Protein AF-A0A2S9GDH2-F1 (afdb_monomer_lite)

Radius of gyration: 16.57 Å; chains: 1; bounding box: 42×24×40 Å

Structure (mmCIF, N/CA/C/O backbone):
data_AF-A0A2S9GDH2-F1
#
_entry.id   AF-A0A2S9GDH2-F1
#
loop_
_atom_site.group_PDB
_atom_site.id
_atom_site.type_symbol
_atom_site.label_atom_id
_atom_site.label_alt_id
_atom_site.label_comp_id
_atom_site.label_asym_id
_atom_site.label_entity_id
_atom_site.label_seq_id
_atom_site.pdbx_PDB_ins_code
_atom_site.Cartn_x
_atom_site.Cartn_y
_atom_site.Cartn_z
_atom_site.occupancy
_atom_site.B_iso_or_equiv
_atom_site.auth_seq_id
_atom_site.auth_comp_id
_atom_site.auth_asym_id
_atom_site.auth_atom_id
_atom_site.pdbx_PDB_model_num
ATOM 1 N N . SER A 1 1 ? -4.632 7.698 -15.570 1.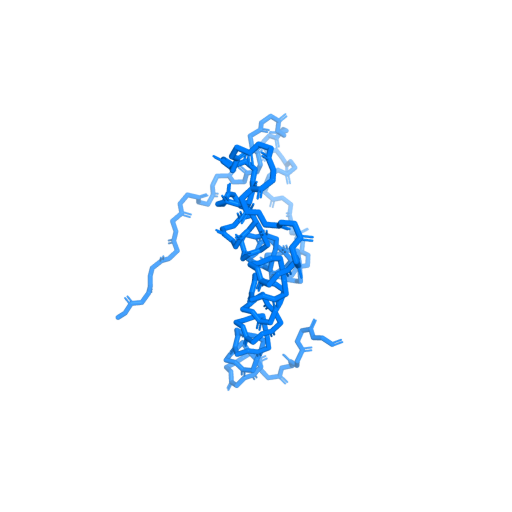00 87.50 1 SER A N 1
ATOM 2 C CA . SER A 1 1 ? -3.196 7.397 -15.713 1.00 87.50 1 SER A CA 1
ATOM 3 C C . SER A 1 1 ? -2.545 7.625 -14.363 1.00 87.50 1 SER A C 1
ATOM 5 O O . SER A 1 1 ? -2.920 8.597 -13.716 1.00 87.50 1 SER A O 1
ATOM 7 N N . TRP A 1 2 ? -1.654 6.732 -13.932 1.00 95.00 2 TRP A N 1
ATOM 8 C CA . TRP A 1 2 ? -0.856 6.886 -12.712 1.00 95.00 2 TRP A CA 1
ATOM 9 C C . TRP A 1 2 ? 0.574 7.263 -13.097 1.00 95.00 2 TRP A C 1
ATOM 11 O O . TRP A 1 2 ? 1.088 6.758 -14.094 1.00 95.00 2 TRP A O 1
ATOM 21 N N . LEU A 1 3 ? 1.195 8.149 -12.321 1.00 97.69 3 LEU A N 1
ATOM 22 C CA . LEU A 1 3 ? 2.579 8.582 -12.505 1.00 97.69 3 LEU A CA 1
ATOM 23 C C . LEU A 1 3 ? 3.345 8.323 -11.207 1.00 97.69 3 LEU A C 1
ATOM 25 O O . LEU A 1 3 ? 2.822 8.594 -10.128 1.00 97.69 3 LEU A O 1
ATOM 29 N N . LEU A 1 4 ? 4.566 7.806 -11.328 1.00 96.38 4 LEU A N 1
ATOM 30 C CA . LEU A 1 4 ? 5.517 7.676 -10.226 1.00 96.38 4 LEU A CA 1
ATOM 31 C C . LEU A 1 4 ? 6.515 8.836 -10.330 1.00 96.38 4 LEU A C 1
ATOM 33 O O . LEU A 1 4 ? 6.910 9.204 -11.437 1.00 96.38 4 LEU A O 1
ATOM 37 N N . ILE A 1 5 ? 6.886 9.421 -9.194 1.00 97.25 5 ILE A N 1
ATOM 38 C CA . ILE A 1 5 ? 7.752 10.606 -9.094 1.00 97.25 5 ILE A CA 1
ATOM 39 C C . ILE A 1 5 ? 8.814 10.398 -8.003 1.00 97.25 5 ILE A C 1
ATOM 41 O O . ILE A 1 5 ? 8.794 9.376 -7.325 1.00 97.25 5 ILE A O 1
ATOM 45 N N . ASP A 1 6 ? 9.730 11.358 -7.853 1.00 95.12 6 ASP A N 1
ATOM 46 C CA . ASP A 1 6 ? 10.743 11.406 -6.786 1.00 95.12 6 ASP A CA 1
ATOM 47 C C . ASP A 1 6 ? 11.650 10.160 -6.697 1.00 95.12 6 ASP A C 1
ATOM 49 O O . ASP A 1 6 ? 11.886 9.594 -5.632 1.00 95.12 6 ASP A O 1
ATOM 53 N N . PHE A 1 7 ? 12.244 9.763 -7.830 1.00 95.50 7 PHE A N 1
ATOM 54 C CA . PHE A 1 7 ? 13.227 8.664 -7.938 1.00 95.50 7 PHE A CA 1
ATOM 55 C C . PHE A 1 7 ? 14.608 8.997 -7.338 1.00 95.50 7 PHE A C 1
ATOM 57 O O . PHE A 1 7 ? 15.643 8.531 -7.816 1.00 95.50 7 PHE A O 1
ATOM 64 N N . GLU A 1 8 ? 14.653 9.830 -6.301 1.00 94.00 8 GLU A N 1
ATOM 65 C CA . GLU A 1 8 ? 15.902 10.212 -5.647 1.00 94.00 8 GLU A CA 1
ATOM 66 C C . GLU A 1 8 ? 16.446 9.096 -4.744 1.00 94.00 8 GLU A C 1
ATOM 68 O O . GLU A 1 8 ? 17.645 9.073 -4.470 1.00 94.00 8 GLU A O 1
ATOM 73 N N . GLY A 1 9 ? 15.604 8.155 -4.311 1.00 90.94 9 GLY A N 1
ATOM 74 C CA . GLY A 1 9 ? 15.945 7.132 -3.320 1.00 90.94 9 GLY A CA 1
ATOM 75 C C . GLY A 1 9 ? 15.864 7.654 -1.881 1.00 90.94 9 GLY A C 1
ATOM 76 O O . GLY A 1 9 ? 15.521 8.809 -1.642 1.00 90.94 9 GLY A O 1
ATOM 77 N N . GLU A 1 10 ? 16.183 6.796 -0.911 1.00 88.81 10 GLU A N 1
ATOM 78 C CA . GLU A 1 10 ? 15.996 7.099 0.516 1.00 88.81 10 GLU A CA 1
ATOM 79 C C . GLU A 1 10 ? 16.801 8.328 0.981 1.00 88.81 10 GLU A C 1
ATOM 81 O O . GLU A 1 10 ? 18.035 8.344 0.850 1.00 88.81 10 GLU A O 1
ATOM 86 N N . PRO A 1 11 ? 16.144 9.339 1.580 1.00 87.44 11 PRO A N 1
ATOM 87 C CA . PRO A 1 11 ? 16.830 10.472 2.180 1.00 87.44 11 PRO A CA 1
ATOM 88 C C . PRO A 1 11 ? 17.836 10.012 3.241 1.00 87.44 11 PRO A C 1
ATOM 90 O O . PRO A 1 11 ? 17.522 9.220 4.126 1.00 87.44 11 PRO A O 1
ATOM 93 N N . GLY A 1 12 ? 19.063 10.524 3.162 1.00 90.94 12 GLY A N 1
ATOM 94 C CA . GLY A 1 12 ? 20.134 10.194 4.106 1.00 90.94 12 GLY A CA 1
ATOM 95 C C . GLY A 1 12 ? 21.033 9.030 3.688 1.00 90.94 12 GLY A C 1
ATOM 96 O O . GLY A 1 12 ? 22.072 8.845 4.319 1.00 90.94 12 GLY A O 1
ATOM 97 N N . GLN A 1 13 ? 20.711 8.306 2.609 1.00 92.69 13 GLN A N 1
ATOM 98 C CA . GLN A 1 13 ? 21.628 7.312 2.045 1.00 92.69 13 GLN A CA 1
ATOM 99 C C . GLN A 1 13 ? 22.663 7.946 1.093 1.00 92.69 13 GLN A C 1
ATOM 101 O O . GLN A 1 13 ? 22.330 8.875 0.340 1.00 92.69 13 GLN A O 1
ATOM 106 N N . PRO A 1 14 ? 23.917 7.444 1.066 1.00 95.44 14 PRO A N 1
ATOM 107 C CA . PRO A 1 14 ? 24.926 7.865 0.098 1.00 95.44 14 PRO A CA 1
ATOM 108 C C . PRO A 1 14 ? 24.431 7.749 -1.350 1.00 95.44 14 PRO A C 1
ATOM 110 O O . PRO A 1 14 ? 23.684 6.839 -1.703 1.00 95.44 14 PRO A O 1
ATOM 113 N N . ALA A 1 15 ? 24.881 8.652 -2.227 1.00 91.62 15 ALA A N 1
ATOM 114 C CA . ALA A 1 15 ? 24.451 8.671 -3.631 1.00 91.62 15 ALA A CA 1
ATOM 115 C C . ALA A 1 15 ? 24.763 7.364 -4.385 1.00 91.62 15 ALA A C 1
ATOM 117 O O . ALA A 1 15 ? 24.013 6.977 -5.278 1.00 91.62 15 ALA A O 1
ATOM 118 N N . GLU A 1 16 ? 25.852 6.682 -4.029 1.00 94.81 16 GLU A N 1
ATOM 119 C CA . GLU A 1 16 ? 26.203 5.383 -4.609 1.00 94.81 16 GLU A CA 1
ATOM 120 C C . GLU A 1 16 ? 25.213 4.286 -4.192 1.00 94.81 16 GLU A C 1
ATOM 122 O O . GLU A 1 16 ? 24.776 3.501 -5.031 1.00 94.81 16 GLU A O 1
ATOM 127 N N . GLU A 1 17 ? 24.772 4.288 -2.931 1.00 94.00 17 GLU A N 1
ATOM 128 C CA . GLU A 1 17 ? 23.788 3.328 -2.425 1.00 94.00 17 GLU A CA 1
ATOM 129 C C . GLU A 1 17 ? 22.396 3.564 -3.013 1.00 94.00 17 GLU A C 1
ATOM 131 O O . GLU A 1 17 ? 21.742 2.604 -3.413 1.00 94.00 17 GLU A O 1
ATOM 136 N N . ARG A 1 18 ? 21.970 4.829 -3.161 1.00 93.75 18 ARG A N 1
ATOM 137 C CA . ARG A 1 18 ? 20.678 5.182 -3.788 1.00 93.75 18 ARG A CA 1
ATOM 138 C C . ARG A 1 18 ? 20.575 4.740 -5.251 1.00 93.75 18 ARG A C 1
ATOM 140 O O . ARG A 1 18 ? 19.474 4.577 -5.761 1.00 93.75 18 ARG A O 1
ATOM 147 N N . ARG A 1 19 ? 21.709 4.546 -5.932 1.00 93.94 19 ARG A N 1
ATOM 148 C CA . ARG A 1 19 ? 21.773 4.103 -7.336 1.00 93.94 19 ARG A CA 1
ATOM 149 C C . ARG A 1 19 ? 21.984 2.598 -7.490 1.00 93.94 19 ARG A C 1
ATOM 151 O O . ARG A 1 19 ? 21.985 2.108 -8.621 1.00 93.94 19 ARG A O 1
ATOM 158 N N . ARG A 1 20 ? 22.214 1.867 -6.396 1.00 95.88 20 ARG A N 1
ATOM 159 C CA . ARG A 1 20 ? 22.448 0.425 -6.453 1.00 95.88 20 ARG A CA 1
ATOM 160 C C . ARG A 1 20 ? 21.143 -0.292 -6.829 1.00 95.88 20 ARG A C 1
ATOM 162 O O . ARG A 1 20 ? 20.107 0.039 -6.259 1.00 95.88 20 ARG A O 1
ATOM 169 N N . PRO A 1 21 ? 21.175 -1.288 -7.735 1.00 96.50 21 PRO A N 1
ATOM 170 C CA . PRO A 1 21 ? 20.013 -2.128 -7.992 1.00 96.50 21 PRO A CA 1
ATOM 171 C C . PRO A 1 21 ? 19.525 -2.810 -6.712 1.00 96.50 21 PRO A C 1
ATOM 173 O O . PRO A 1 21 ? 20.331 -3.245 -5.884 1.00 96.50 21 PRO A O 1
ATOM 176 N N . ASP A 1 22 ? 18.211 -2.933 -6.590 1.00 96.06 22 ASP A N 1
ATOM 177 C CA . ASP A 1 22 ? 17.551 -3.645 -5.503 1.00 96.06 22 ASP A CA 1
ATOM 178 C C . ASP A 1 22 ? 16.374 -4.459 -6.058 1.00 96.06 22 ASP A C 1
ATOM 180 O O . ASP A 1 22 ? 16.036 -4.384 -7.243 1.00 96.06 22 ASP A O 1
ATOM 184 N N . SER A 1 23 ? 15.771 -5.278 -5.205 1.00 95.62 23 SER A N 1
ATOM 185 C CA . SER A 1 23 ? 14.596 -6.065 -5.544 1.00 95.62 23 SER A CA 1
ATOM 186 C C . SER A 1 23 ? 13.380 -5.163 -5.790 1.00 95.62 23 SER A C 1
ATOM 188 O O . SER A 1 23 ? 13.054 -4.354 -4.918 1.00 95.62 23 SER A O 1
ATOM 190 N N . PRO A 1 24 ? 12.611 -5.370 -6.877 1.00 95.25 24 PRO A N 1
ATOM 191 C CA . PRO A 1 24 ? 11.313 -4.714 -7.072 1.00 95.25 24 PRO A CA 1
ATOM 192 C C . PRO A 1 24 ? 10.324 -4.965 -5.921 1.00 95.25 24 PRO A C 1
ATOM 194 O O . PRO A 1 24 ? 9.401 -4.182 -5.700 1.00 95.25 24 PRO A O 1
ATOM 197 N N . LEU A 1 25 ? 10.524 -6.042 -5.148 1.00 96.44 25 LEU A N 1
ATOM 198 C CA . LEU A 1 25 ? 9.712 -6.337 -3.966 1.00 96.44 25 LEU A CA 1
ATOM 199 C C . LEU A 1 25 ? 9.892 -5.296 -2.854 1.00 96.44 25 LEU A C 1
ATOM 201 O O . LEU A 1 25 ? 8.991 -5.127 -2.035 1.00 96.44 25 LEU A O 1
ATOM 205 N N . ARG A 1 26 ? 11.021 -4.574 -2.827 1.00 95.81 26 ARG A N 1
ATOM 206 C CA . ARG A 1 26 ? 11.228 -3.460 -1.896 1.00 95.81 26 ARG A CA 1
ATOM 207 C C . ARG A 1 26 ? 10.262 -2.310 -2.190 1.00 95.81 26 ARG A C 1
ATOM 209 O O . ARG A 1 26 ? 9.667 -1.775 -1.257 1.00 95.81 26 ARG A O 1
ATOM 216 N N . ASP A 1 27 ? 10.044 -1.998 -3.465 1.00 96.19 27 ASP A N 1
ATOM 217 C CA . ASP A 1 27 ? 9.102 -0.954 -3.884 1.00 96.19 27 ASP A CA 1
ATOM 218 C C . ASP A 1 27 ? 7.657 -1.363 -3.573 1.00 96.19 27 ASP A C 1
ATOM 220 O O . ASP A 1 27 ? 6.887 -0.573 -3.021 1.00 96.19 27 ASP A O 1
ATOM 224 N N . VAL A 1 28 ? 7.301 -2.628 -3.837 1.00 97.19 28 VAL A N 1
ATOM 225 C CA . VAL A 1 28 ? 5.992 -3.184 -3.453 1.00 97.19 28 VAL A CA 1
ATOM 226 C 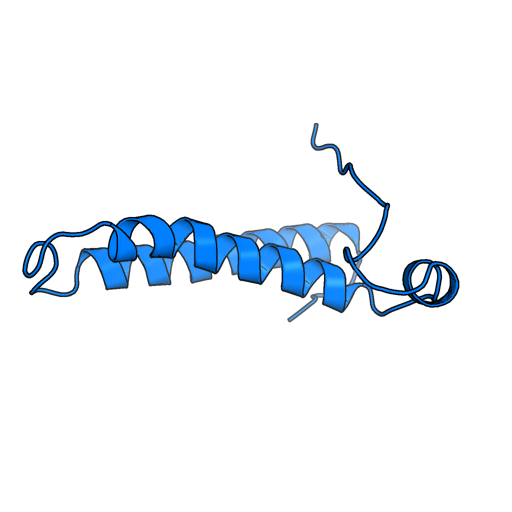C . VAL A 1 28 ? 5.785 -3.069 -1.943 1.00 97.19 28 VAL A C 1
ATOM 228 O O . VAL A 1 28 ? 4.754 -2.558 -1.507 1.00 97.19 28 VAL A O 1
ATOM 231 N N . ALA A 1 29 ? 6.773 -3.466 -1.137 1.00 97.06 29 ALA A N 1
ATOM 232 C CA . ALA A 1 29 ? 6.702 -3.348 0.317 1.00 97.06 29 ALA A CA 1
ATOM 233 C C . ALA A 1 29 ? 6.493 -1.893 0.775 1.00 97.06 29 ALA A C 1
ATOM 235 O O . ALA A 1 29 ? 5.713 -1.654 1.700 1.00 97.06 29 ALA A O 1
ATOM 236 N N . GLY A 1 30 ? 7.116 -0.916 0.106 1.00 96.69 30 GLY A N 1
ATOM 237 C CA . GLY A 1 30 ? 6.904 0.511 0.366 1.00 96.69 30 GLY A CA 1
ATOM 238 C C . GLY A 1 30 ? 5.452 0.959 0.151 1.00 96.69 30 GLY A C 1
ATOM 239 O O . GLY A 1 30 ? 4.882 1.668 0.988 1.00 96.69 30 GLY A O 1
ATOM 240 N N . VAL A 1 31 ? 4.806 0.489 -0.921 1.00 98.06 31 VAL A N 1
ATOM 241 C CA . VAL A 1 31 ? 3.386 0.780 -1.190 1.00 98.06 31 VAL A CA 1
ATOM 242 C C . VAL A 1 31 ? 2.476 0.112 -0.155 1.00 98.06 31 VAL A C 1
ATOM 244 O O . VAL A 1 31 ? 1.576 0.762 0.379 1.00 98.06 31 VAL A O 1
ATOM 247 N N . LEU A 1 32 ? 2.732 -1.152 0.200 1.00 98.06 32 LEU A N 1
ATOM 248 C CA . LEU A 1 32 ? 1.934 -1.860 1.210 1.00 98.06 32 LEU A CA 1
ATOM 249 C C . LEU A 1 32 ? 2.028 -1.189 2.588 1.00 98.06 32 LEU A C 1
ATOM 251 O O . LEU A 1 32 ? 1.015 -0.990 3.262 1.00 98.06 32 LEU A O 1
ATOM 255 N N . ARG A 1 33 ? 3.230 -0.747 2.976 1.00 97.56 33 ARG A N 1
ATOM 256 C CA . ARG A 1 33 ? 3.441 0.055 4.190 1.00 97.56 33 ARG A CA 1
ATOM 257 C C . ARG A 1 33 ? 2.686 1.382 4.137 1.00 97.56 33 ARG A C 1
ATOM 259 O O . ARG A 1 33 ? 2.127 1.800 5.148 1.00 97.56 33 ARG A O 1
ATOM 266 N N . SER A 1 34 ? 2.619 2.022 2.971 1.00 97.88 34 SER A N 1
ATOM 267 C CA . SER A 1 34 ? 1.862 3.267 2.784 1.00 97.88 34 SER A CA 1
ATOM 268 C C . SER A 1 34 ? 0.359 3.075 3.013 1.00 97.88 34 SER A C 1
ATOM 270 O O . SER A 1 34 ? -0.274 3.935 3.625 1.00 97.88 34 SER A O 1
ATOM 272 N N . PHE A 1 35 ? -0.217 1.938 2.604 1.00 98.00 35 PHE A N 1
ATOM 273 C CA . PHE A 1 35 ? -1.609 1.611 2.932 1.00 98.00 35 PHE A CA 1
ATOM 274 C C . PHE A 1 35 ? -1.825 1.472 4.440 1.00 98.00 35 PHE A C 1
ATOM 276 O O . PHE A 1 35 ? -2.797 2.006 4.974 1.00 98.00 35 PHE A O 1
ATOM 283 N N . GLU A 1 36 ? -0.917 0.797 5.140 1.00 97.19 36 GLU A N 1
ATOM 284 C CA . GLU A 1 36 ? -1.007 0.644 6.591 1.00 97.19 36 GLU A CA 1
ATOM 285 C C . GLU A 1 36 ? -0.978 2.005 7.301 1.00 97.19 36 GLU A C 1
ATOM 287 O O . GLU A 1 36 ? -1.877 2.307 8.088 1.00 97.19 36 GLU A O 1
ATOM 292 N N . TYR A 1 37 ? -0.033 2.883 6.951 1.00 96.50 37 TYR A N 1
ATOM 293 C CA . TYR A 1 37 ? -0.005 4.245 7.491 1.00 96.50 37 TYR A CA 1
ATOM 294 C C . TYR A 1 37 ? -1.290 5.019 7.186 1.00 96.50 37 TYR A C 1
ATOM 296 O O . TYR A 1 37 ? -1.883 5.584 8.102 1.00 96.50 37 TYR A O 1
ATOM 304 N N . ALA A 1 38 ? -1.760 5.009 5.936 1.00 96.12 38 ALA A N 1
ATOM 305 C CA . ALA A 1 38 ? -2.960 5.743 5.540 1.00 96.12 38 ALA A CA 1
ATOM 306 C C . ALA A 1 38 ? -4.218 5.276 6.297 1.00 96.12 38 ALA A C 1
ATOM 308 O O . ALA A 1 38 ? -5.048 6.095 6.692 1.00 96.12 38 ALA A O 1
ATOM 309 N N . ALA A 1 39 ? -4.359 3.968 6.529 1.00 95.31 39 ALA A N 1
ATOM 310 C CA . ALA A 1 39 ? -5.505 3.409 7.239 1.00 95.31 39 ALA A CA 1
ATOM 311 C C . ALA A 1 39 ? -5.459 3.690 8.746 1.00 95.31 39 ALA A C 1
ATOM 313 O O . ALA A 1 39 ? -6.486 4.005 9.354 1.00 95.31 39 ALA A O 1
ATOM 314 N N . TYR A 1 40 ? -4.276 3.566 9.350 1.00 94.06 40 TYR A N 1
ATOM 315 C CA . TYR A 1 40 ? -4.108 3.666 10.797 1.00 94.06 40 TYR A CA 1
ATOM 316 C C . TYR A 1 40 ? -3.849 5.093 11.288 1.00 94.06 40 TYR A C 1
ATOM 318 O O . TYR A 1 40 ? -4.093 5.357 12.464 1.00 94.06 40 TYR A O 1
ATOM 326 N N . GLN A 1 41 ? -3.456 6.039 10.426 1.00 93.50 41 GLN A N 1
ATOM 327 C CA . GLN A 1 41 ? -3.287 7.445 10.814 1.00 93.50 41 GLN A CA 1
ATOM 328 C C . GLN A 1 41 ? -4.548 7.988 11.503 1.00 93.50 41 GLN A C 1
ATOM 330 O O . GLN A 1 41 ? -4.461 8.615 12.557 1.00 93.50 41 GLN A O 1
ATOM 335 N N . ARG A 1 42 ? -5.737 7.658 10.980 1.00 86.75 42 ARG A N 1
ATOM 336 C CA . ARG A 1 42 ? -7.001 8.101 11.580 1.00 86.75 42 ARG A CA 1
ATOM 337 C C . ARG A 1 42 ? -7.214 7.568 12.998 1.00 86.75 42 ARG A C 1
ATOM 339 O O . ARG A 1 42 ? -7.848 8.254 13.792 1.00 86.75 42 ARG A O 1
ATOM 346 N N . LEU A 1 43 ? -6.713 6.368 13.304 1.00 88.81 43 LEU A N 1
ATOM 347 C CA . LEU A 1 43 ? -6.813 5.753 14.632 1.00 88.81 43 LEU A CA 1
ATOM 348 C C . LEU A 1 43 ? -5.889 6.432 15.644 1.00 88.81 43 LEU A C 1
ATOM 350 O O . LEU A 1 43 ? -6.260 6.564 16.806 1.00 88.81 43 LEU A O 1
ATOM 354 N N . VAL A 1 44 ? -4.712 6.885 15.202 1.00 89.00 44 VAL A N 1
ATOM 355 C CA . VAL A 1 44 ? -3.758 7.635 16.039 1.00 89.00 44 VAL A CA 1
ATOM 356 C C . VAL A 1 44 ? -4.334 8.989 16.462 1.00 89.00 44 VAL A C 1
ATOM 358 O O . VAL A 1 44 ? -4.063 9.463 17.559 1.00 89.00 44 VAL A O 1
ATOM 361 N N . GLU A 1 45 ? -5.165 9.594 15.615 1.00 90.38 45 GLU A N 1
ATOM 362 C CA . GLU A 1 45 ? -5.822 10.882 15.868 1.00 90.38 45 GLU A CA 1
ATOM 363 C C . GLU A 1 45 ? -7.093 10.775 16.735 1.00 90.38 45 GLU A C 1
ATOM 365 O O . GLU A 1 45 ? -7.771 11.780 16.959 1.00 90.38 45 GLU A O 1
ATOM 370 N N . LEU A 1 46 ? -7.469 9.576 17.193 1.00 89.56 46 LEU A N 1
ATOM 371 C CA . LEU A 1 46 ? -8.657 9.395 18.025 1.00 89.56 46 LEU A CA 1
ATOM 372 C C . LEU A 1 46 ? -8.421 9.829 19.468 1.00 89.56 46 LEU A C 1
ATOM 374 O O . LEU A 1 46 ? -7.394 9.547 20.085 1.00 89.56 46 LEU A O 1
ATOM 378 N N . SER A 1 47 ? -9.454 10.423 20.049 1.00 90.38 47 SER A N 1
ATOM 379 C CA . SER A 1 47 ? -9.542 10.638 21.483 1.00 90.38 47 SER A CA 1
ATOM 380 C C . SER A 1 47 ? -9.723 9.302 22.220 1.00 90.38 47 SER A C 1
ATOM 382 O O . SER A 1 47 ? -10.347 8.367 21.696 1.00 90.38 47 SER A O 1
ATOM 384 N N . PRO A 1 48 ? -9.240 9.195 23.473 1.00 83.12 48 PRO A N 1
ATOM 385 C CA . PRO A 1 48 ? -9.421 8.000 24.284 1.00 83.12 48 PRO A CA 1
ATOM 386 C C .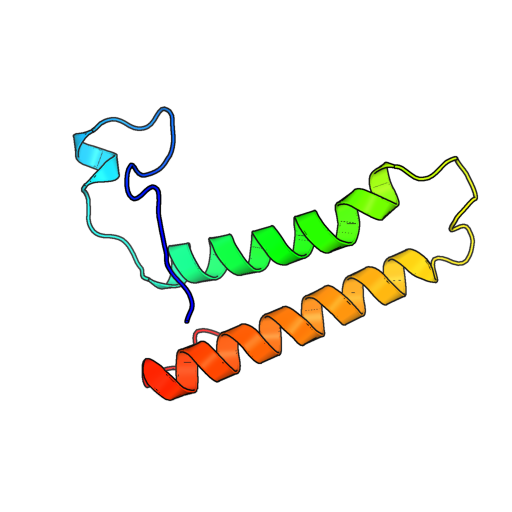 PRO A 1 48 ? -10.890 7.575 24.359 1.00 83.12 48 PRO A C 1
ATOM 388 O O . PRO A 1 48 ? -11.752 8.279 24.884 1.00 83.12 48 PRO A O 1
ATOM 391 N N . GLY A 1 49 ? -11.170 6.380 23.848 1.00 82.94 49 GLY A N 1
ATOM 392 C CA . GLY A 1 49 ? -12.491 5.776 23.900 1.00 82.94 49 GLY A CA 1
ATOM 393 C C . GLY A 1 49 ? -13.419 6.059 22.712 1.00 82.94 49 GLY A C 1
ATOM 394 O O . GLY A 1 49 ? -14.570 5.633 22.771 1.00 82.94 49 GLY A O 1
ATOM 395 N N . GLU A 1 50 ? -12.954 6.709 21.645 1.00 86.94 50 GLU A N 1
ATOM 396 C CA . GLU A 1 50 ? -13.736 6.836 20.401 1.00 86.94 50 GLU A CA 1
ATOM 397 C C . GLU A 1 50 ? -13.848 5.515 19.617 1.00 86.94 50 GLU A C 1
ATOM 399 O O . GLU A 1 50 ? -14.816 5.321 18.888 1.00 86.94 50 GLU A O 1
ATOM 404 N N . ASP A 1 51 ? -12.917 4.574 19.816 1.00 90.50 51 ASP A N 1
ATOM 405 C CA . ASP A 1 51 ? -12.961 3.225 19.228 1.00 90.50 51 ASP A CA 1
ATOM 406 C C . ASP A 1 51 ? -12.862 2.120 20.293 1.00 90.50 51 ASP A C 1
ATOM 408 O O . ASP A 1 51 ? -12.121 1.153 20.141 1.00 90.50 51 ASP A O 1
ATOM 412 N N . ARG A 1 52 ? -13.596 2.247 21.412 1.00 87.00 52 ARG A N 1
ATOM 413 C CA . ARG A 1 52 ? -13.580 1.210 22.476 1.00 87.00 52 ARG A CA 1
ATOM 414 C C . ARG A 1 52 ? -13.966 -0.172 21.965 1.00 87.00 52 ARG A C 1
ATOM 416 O O . ARG A 1 52 ? -13.428 -1.164 22.439 1.00 87.00 52 ARG A O 1
ATOM 423 N N . ASP A 1 53 ? -14.892 -0.218 21.011 1.00 91.69 53 ASP A N 1
ATOM 424 C CA . ASP A 1 53 ? -15.380 -1.463 20.419 1.00 91.69 53 ASP A CA 1
ATOM 425 C C . ASP A 1 53 ? -14.423 -2.020 19.344 1.00 91.69 53 ASP A C 1
ATOM 427 O O . ASP A 1 53 ? -14.719 -3.061 18.761 1.00 91.69 53 ASP A O 1
ATOM 431 N N . GLY A 1 54 ? -13.329 -1.318 19.012 1.00 92.25 54 GLY A N 1
ATOM 432 C CA . GLY A 1 54 ? -12.358 -1.718 17.984 1.00 92.25 54 GLY A CA 1
ATOM 433 C C . GLY A 1 54 ? -12.912 -1.764 16.554 1.00 92.25 54 GLY A C 1
ATOM 434 O O . GLY A 1 54 ? -12.277 -2.302 15.646 1.00 92.25 54 GLY A O 1
ATOM 435 N N . LYS A 1 55 ? -14.111 -1.223 16.319 1.00 94.25 55 LYS A N 1
ATOM 436 C CA . LYS A 1 55 ? -14.800 -1.291 15.022 1.00 94.25 55 LYS A CA 1
ATOM 437 C C . LYS A 1 55 ? -14.054 -0.517 13.945 1.00 94.25 55 LYS A C 1
ATOM 439 O O . LYS A 1 55 ? -14.105 -0.915 12.777 1.00 94.25 55 LYS A O 1
ATOM 444 N N . LEU A 1 56 ? -13.420 0.599 14.299 1.00 93.19 56 LEU A N 1
ATOM 445 C CA . LEU A 1 56 ? -12.641 1.389 13.356 1.00 93.19 56 LEU A CA 1
ATOM 446 C C . LEU A 1 56 ? -11.294 0.716 13.076 1.00 93.19 56 LEU A C 1
ATOM 448 O O . LEU A 1 56 ? -10.929 0.617 11.906 1.00 93.19 56 LEU A O 1
ATOM 452 N N . ALA A 1 57 ? -10.633 0.154 14.092 1.00 93.94 57 ALA A N 1
ATOM 453 C CA . ALA A 1 57 ? -9.431 -0.664 13.920 1.00 93.94 57 ALA A CA 1
ATOM 454 C C . ALA A 1 57 ? -9.671 -1.863 12.989 1.00 93.94 57 ALA A C 1
ATOM 456 O O . ALA A 1 57 ? -8.904 -2.116 12.059 1.00 93.94 57 ALA A O 1
ATOM 457 N N . ASP A 1 58 ? -10.798 -2.548 13.157 1.00 96.69 58 ASP A N 1
ATOM 458 C CA . ASP A 1 58 ? -11.200 -3.646 12.285 1.00 96.69 58 ASP A CA 1
ATOM 459 C C . ASP A 1 58 ? -11.503 -3.199 10.850 1.00 96.69 58 ASP A C 1
ATOM 461 O O . ASP A 1 58 ? -11.214 -3.919 9.891 1.00 96.69 58 ASP A O 1
ATOM 465 N N . LYS A 1 59 ? -12.099 -2.013 10.674 1.00 96.06 59 LYS A N 1
ATOM 466 C CA . LYS A 1 59 ? -12.304 -1.429 9.341 1.00 96.06 59 LYS A CA 1
ATOM 467 C C . LYS A 1 59 ? -10.975 -1.065 8.685 1.00 96.06 59 LYS A C 1
ATOM 469 O O . LYS A 1 59 ? -10.824 -1.360 7.502 1.00 96.06 59 LYS A O 1
ATOM 474 N N . ALA A 1 60 ? -10.042 -0.475 9.430 1.00 96.62 60 ALA A N 1
ATOM 475 C CA . ALA A 1 60 ? -8.710 -0.131 8.941 1.00 96.62 60 ALA A CA 1
ATOM 476 C C . ALA A 1 60 ? -7.969 -1.385 8.464 1.00 96.62 60 ALA A C 1
ATOM 478 O O . ALA A 1 60 ? -7.539 -1.430 7.317 1.00 96.62 60 ALA A O 1
ATOM 479 N N . ARG A 1 61 ? -7.945 -2.449 9.277 1.00 97.50 61 ARG A N 1
ATOM 480 C CA . ARG A 1 61 ? -7.341 -3.736 8.905 1.00 97.50 61 ARG A CA 1
ATOM 481 C C . ARG A 1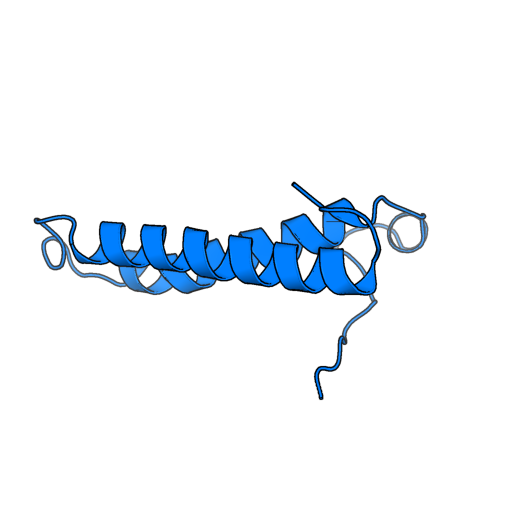 61 ? -7.927 -4.313 7.617 1.00 97.50 61 ARG A C 1
ATOM 483 O O . ARG A 1 61 ? -7.195 -4.564 6.669 1.00 97.50 61 ARG A O 1
ATOM 490 N N . ARG A 1 62 ? -9.259 -4.425 7.528 1.00 98.31 62 ARG A N 1
ATOM 491 C CA . ARG A 1 62 ? -9.921 -4.916 6.304 1.00 98.31 62 ARG A CA 1
ATOM 492 C C . ARG A 1 62 ? -9.628 -4.047 5.083 1.00 98.31 62 ARG A C 1
ATOM 494 O O . ARG A 1 62 ? -9.582 -4.558 3.967 1.00 98.31 62 ARG A O 1
ATOM 501 N N . TRP A 1 63 ? -9.487 -2.738 5.275 1.00 98.19 63 TRP A N 1
ATOM 502 C CA . TRP A 1 63 ? -9.116 -1.827 4.201 1.00 98.19 63 TRP A CA 1
ATOM 503 C C . TRP A 1 63 ? -7.676 -2.081 3.742 1.00 98.19 63 TRP A C 1
ATOM 505 O O . TRP A 1 63 ? -7.455 -2.184 2.537 1.00 98.19 63 TRP A O 1
ATOM 515 N N . VAL A 1 64 ? -6.725 -2.252 4.666 1.00 98.44 64 VAL A N 1
ATOM 516 C CA . VAL A 1 64 ? -5.329 -2.586 4.336 1.00 98.44 64 VAL A CA 1
ATOM 517 C C . VAL A 1 64 ? -5.268 -3.905 3.576 1.00 98.44 64 VAL A C 1
ATOM 519 O O . VAL A 1 64 ? -4.714 -3.933 2.478 1.00 98.44 64 VAL A O 1
ATOM 522 N N . ASP A 1 65 ? -5.909 -4.957 4.089 1.00 98.44 65 ASP A N 1
ATOM 523 C CA . ASP A 1 65 ? -5.915 -6.284 3.462 1.00 98.44 65 ASP A CA 1
ATOM 524 C C . ASP A 1 65 ? -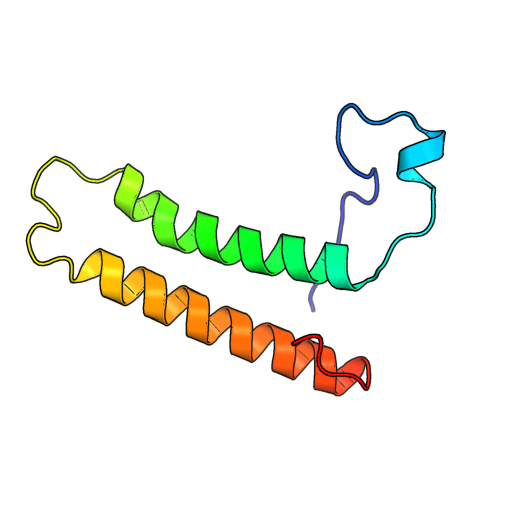6.472 -6.223 2.033 1.00 98.44 65 ASP A C 1
ATOM 526 O O . ASP A 1 65 ? -5.866 -6.728 1.086 1.00 98.44 65 ASP A O 1
ATOM 530 N N . ARG A 1 66 ? -7.614 -5.544 1.853 1.00 98.69 66 ARG A N 1
ATOM 531 C CA . ARG A 1 66 ? -8.281 -5.428 0.551 1.00 98.69 66 ARG A CA 1
ATOM 532 C C . ARG A 1 66 ? -7.436 -4.673 -0.472 1.00 98.69 66 ARG A C 1
ATOM 534 O O . ARG A 1 66 ? -7.339 -5.121 -1.612 1.00 98.69 66 ARG A O 1
ATOM 541 N N . ASN A 1 67 ? -6.888 -3.515 -0.107 1.00 98.62 67 ASN A N 1
ATOM 542 C CA . ASN A 1 67 ? -6.137 -2.686 -1.054 1.00 98.62 67 ASN A CA 1
ATOM 543 C C . ASN A 1 67 ? -4.763 -3.286 -1.357 1.00 98.62 67 ASN A C 1
ATOM 545 O O . ASN A 1 67 ? -4.334 -3.241 -2.505 1.00 98.62 67 ASN A O 1
ATOM 549 N N . SER A 1 68 ? -4.127 -3.920 -0.369 1.00 98.38 68 SER A N 1
ATOM 550 C CA . SER A 1 68 ? -2.882 -4.667 -0.566 1.00 98.38 68 SER A CA 1
ATOM 551 C C . SER A 1 68 ? -3.084 -5.818 -1.546 1.00 98.38 68 SER A C 1
ATOM 553 O O . SER A 1 68 ? -2.332 -5.944 -2.507 1.00 98.38 68 SER A O 1
ATOM 555 N N . ALA A 1 69 ? -4.147 -6.611 -1.364 1.00 98.38 69 ALA A N 1
ATOM 556 C CA . ALA A 1 69 ? -4.478 -7.687 -2.291 1.00 98.38 69 ALA A CA 1
ATOM 557 C C . ALA A 1 69 ? -4.744 -7.161 -3.709 1.00 98.38 69 ALA A C 1
ATOM 559 O O . ALA A 1 69 ? -4.138 -7.648 -4.656 1.00 98.38 69 ALA A O 1
ATOM 560 N N . ALA A 1 70 ? -5.572 -6.120 -3.848 1.00 98.44 70 ALA A N 1
ATOM 561 C CA . ALA A 1 70 ? -5.889 -5.535 -5.150 1.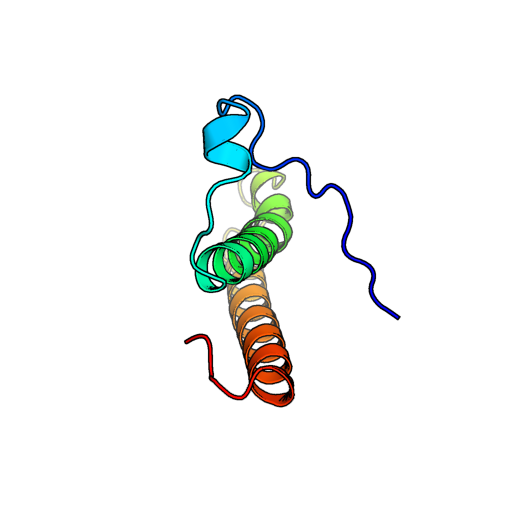00 98.44 70 ALA A CA 1
ATOM 562 C C . ALA A 1 70 ? -4.659 -4.928 -5.853 1.00 98.44 70 ALA A C 1
ATOM 564 O O . ALA A 1 70 ? -4.539 -5.020 -7.074 1.00 98.44 70 ALA A O 1
ATOM 565 N N . PHE A 1 71 ? -3.741 -4.317 -5.097 1.00 98.12 71 PHE A N 1
ATOM 566 C CA . PHE A 1 71 ? -2.480 -3.810 -5.633 1.00 98.12 71 PHE A CA 1
ATOM 567 C C . PHE A 1 71 ? -1.591 -4.950 -6.137 1.00 98.12 71 PHE A C 1
ATOM 569 O O . PHE A 1 71 ? -1.114 -4.877 -7.268 1.00 98.12 71 PHE A O 1
ATOM 576 N N . CYS A 1 72 ? -1.415 -6.018 -5.350 1.00 98.00 72 CYS A N 1
ATOM 577 C CA . CYS A 1 72 ? -0.630 -7.185 -5.761 1.00 98.00 72 CYS A CA 1
ATOM 578 C C . CYS A 1 72 ? -1.241 -7.895 -6.976 1.00 98.00 72 CYS A C 1
ATOM 580 O O . CYS A 1 72 ? -0.503 -8.239 -7.893 1.00 98.00 72 CYS A O 1
ATOM 582 N N . ASP A 1 73 ? -2.569 -8.036 -7.036 1.00 98.00 73 ASP A N 1
ATOM 583 C CA . ASP A 1 73 ? -3.267 -8.609 -8.195 1.00 98.00 73 ASP A CA 1
ATOM 584 C C . ASP A 1 73 ? -3.004 -7.777 -9.465 1.00 98.00 73 ASP A C 1
ATOM 586 O O . ASP A 1 73 ? -2.695 -8.320 -10.527 1.00 98.00 73 ASP A O 1
ATOM 590 N N . GLY A 1 74 ? -3.075 -6.444 -9.357 1.00 97.06 74 GLY A N 1
ATOM 591 C CA . GLY A 1 74 ? -2.764 -5.532 -10.461 1.00 97.06 74 GLY A CA 1
ATOM 592 C C . GLY A 1 74 ? -1.290 -5.570 -10.875 1.00 97.06 74 GLY A C 1
ATOM 593 O O . GLY A 1 74 ? -0.986 -5.548 -12.068 1.00 97.06 74 GLY A O 1
ATOM 594 N N . TYR A 1 75 ? -0.379 -5.673 -9.904 1.00 96.88 75 TYR A N 1
ATOM 595 C CA . TYR A 1 75 ? 1.054 -5.827 -10.151 1.00 96.88 75 TYR A CA 1
ATOM 596 C C . TYR A 1 75 ? 1.342 -7.143 -10.884 1.00 96.88 75 TYR A C 1
ATOM 598 O O . TYR A 1 75 ? 2.032 -7.138 -11.901 1.00 96.88 75 TYR A O 1
ATOM 606 N N . ALA A 1 76 ? 0.751 -8.253 -10.433 1.00 96.88 76 ALA A N 1
ATOM 607 C CA . ALA A 1 76 ? 0.900 -9.576 -11.035 1.00 96.88 76 ALA A CA 1
ATOM 608 C C . ALA A 1 76 ? 0.351 -9.631 -12.468 1.00 96.88 76 ALA A C 1
ATOM 610 O O . ALA A 1 76 ? 0.981 -10.215 -13.351 1.00 96.88 76 ALA A O 1
ATOM 611 N N . ALA A 1 77 ? -0.787 -8.975 -12.721 1.00 96.88 77 ALA A N 1
ATOM 612 C CA . ALA A 1 77 ? -1.425 -8.939 -14.036 1.00 96.88 77 ALA A CA 1
ATOM 613 C C . ALA A 1 77 ? -0.551 -8.298 -15.132 1.00 96.88 77 ALA A C 1
ATOM 615 O O . ALA A 1 77 ? -0.728 -8.611 -16.308 1.00 96.88 77 ALA A O 1
ATOM 616 N N . VAL A 1 78 ? 0.384 -7.414 -14.763 1.00 95.56 78 VAL A N 1
ATOM 617 C CA . VAL A 1 78 ? 1.296 -6.738 -15.704 1.00 95.56 78 VAL A CA 1
ATOM 618 C C . VAL A 1 78 ? 2.723 -7.286 -15.612 1.00 95.56 78 VAL A C 1
ATOM 620 O O . VAL A 1 78 ? 3.375 -7.471 -16.636 1.00 95.56 78 VAL A O 1
ATOM 623 N N . GLY A 1 79 ? 3.212 -7.548 -14.397 1.00 89.88 79 GLY A N 1
ATOM 624 C CA . GLY A 1 79 ? 4.579 -7.993 -14.119 1.00 89.88 79 GLY A CA 1
ATOM 625 C C . GLY A 1 79 ? 4.819 -9.492 -14.317 1.00 89.88 79 GLY A C 1
ATOM 626 O O . GLY A 1 79 ? 5.970 -9.918 -14.357 1.00 89.88 79 GLY A O 1
ATOM 627 N N . GLY A 1 80 ? 3.762 -10.300 -14.447 1.00 85.06 80 GLY A N 1
ATOM 628 C CA . GLY A 1 80 ? 3.857 -11.737 -14.729 1.00 85.06 80 GLY A CA 1
ATOM 629 C C . GLY A 1 80 ? 4.246 -12.620 -13.536 1.00 85.06 80 GLY A C 1
ATOM 630 O O . GLY A 1 80 ? 4.328 -13.836 -13.697 1.00 85.06 80 GLY A O 1
ATOM 631 N N . ALA A 1 81 ? 4.456 -12.042 -12.350 1.00 89.81 81 ALA A N 1
ATOM 632 C CA . ALA A 1 81 ? 4.699 -12.756 -11.097 1.00 89.81 81 ALA A CA 1
ATOM 633 C C . ALA A 1 81 ? 3.926 -12.089 -9.949 1.00 89.81 81 ALA A C 1
ATOM 635 O O . ALA A 1 81 ? 3.900 -10.860 -9.857 1.00 89.81 81 ALA A O 1
ATOM 636 N N . ASP A 1 82 ? 3.299 -12.895 -9.086 1.00 93.38 82 ASP A N 1
ATOM 637 C CA . ASP A 1 82 ? 2.657 -12.388 -7.868 1.00 93.38 82 ASP A CA 1
ATOM 638 C C . ASP A 1 82 ? 3.744 -11.965 -6.866 1.00 93.38 82 ASP A C 1
ATOM 640 O O . ASP A 1 82 ? 4.660 -12.750 -6.607 1.00 93.38 82 ASP A O 1
ATOM 644 N N . PRO A 1 83 ? 3.703 -10.728 -6.336 1.00 92.62 83 PRO A N 1
ATOM 645 C CA . PRO A 1 83 ? 4.666 -10.280 -5.335 1.00 92.62 83 PRO A CA 1
ATOM 646 C C . PRO A 1 83 ? 4.397 -10.817 -3.912 1.00 92.62 83 PRO A C 1
ATOM 648 O O . PRO A 1 83 ? 5.132 -10.440 -2.997 1.00 92.62 83 PRO A O 1
ATOM 651 N N . ARG A 1 84 ? 3.357 -11.640 -3.702 1.00 90.62 84 ARG A N 1
ATOM 652 C CA . ARG A 1 84 ? 3.054 -12.357 -2.445 1.00 90.62 84 ARG A CA 1
ATOM 653 C C . ARG A 1 84 ? 3.455 -13.826 -2.535 1.00 90.62 84 ARG A C 1
ATOM 655 O O . ARG A 1 84 ? 3.919 -14.345 -1.497 1.00 90.62 84 ARG A O 1
#

Secondary structure (DSSP, 8-state):
------TT-STTS-HHHHTS---HHHHHHHHHHHHHHHHHHHHHTPPTTTTTT-HHHHHHHHHHHHHHHHHHHHHHHHHSS---

Foldseek 3Di:
DDDDDDLCADPPDDSVVSPDDDDPLVVLVVVLVVLLCVLCVVVVPDDPPPCPVCPSVVVSVVSSVVVSVVVQVVCCVPVVDRSD

pLDDT: mean 94.24, std 3.88, range [82.94, 98.69]

Sequence (84 aa):
SWLLIDFEGEPGQPAEERRRPDSPLRDVAGVLRSFEYAAYQRLVELSPGEDRDGKLADKARRWVDRNSAAFCDGYAAVGGADPR